Protein AF-A0AAE3DGL7-F1 (afdb_monomer)

Nearest PDB structures (foldseek):
  8ruy-assembly1_j  TM=4.836E-01  e=3.382E+00  Chlamydomonas reinhardtii
  6v05-assembly1_B  TM=3.449E-01  e=7.314E+00  Escherichia coli K-12

Sequence (88 aa):
MSYKPLENVTIVFSTANITVCADEWGDLYYTTEIPDEFVNQGEPYPRSKCKPIIDLPPEQFDHVLAIYKELPDDLLEHLIRGEEQEDA

Organism: NCBI:txid2885357

Secondary structure (DSSP, 8-state):
------SEEEEEEE-SS-EEEE-TT--EEEESSS-GGG--TT-EEEGGG-EEGGGS-HHHHHHHHHHHHHS-HHHHHHHHHT------

Foldseek 3Di:
DDPPPPQWFFFAADDQQWTWTAELVGFIWIARPDGRVRGDGLDTDG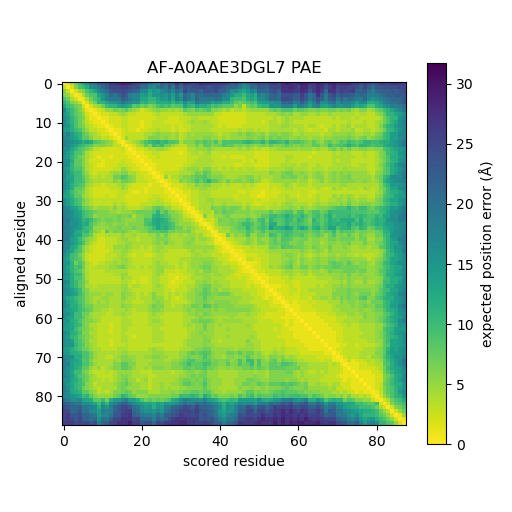CVRTHGLVPPDPVVSVVVVVVVVVDDVVSVCCSHVPDPPPDD

pLDDT: mean 79.69, std 14.09, range [38.38, 91.0]

Structure (mmCIF, N/CA/C/O backbone):
data_AF-A0AAE3DGL7-F1
#
_entry.id   AF-A0AAE3DGL7-F1
#
loop_
_atom_site.group_PDB
_atom_site.id
_atom_site.type_symbol
_atom_site.label_atom_id
_atom_site.label_alt_id
_atom_site.label_comp_id
_atom_site.label_asym_id
_atom_site.label_entity_id
_atom_site.label_seq_id
_atom_site.pdbx_PDB_ins_code
_atom_site.Cartn_x
_atom_site.Cartn_y
_atom_site.Cartn_z
_atom_site.occupancy
_atom_site.B_iso_or_equiv
_atom_site.auth_seq_id
_atom_site.auth_comp_id
_atom_site.auth_asym_id
_atom_site.auth_atom_id
_atom_site.pdbx_PDB_model_num
ATOM 1 N N . MET A 1 1 ? 0.371 -28.237 -1.529 1.00 38.38 1 MET A N 1
ATOM 2 C CA . MET A 1 1 ? 0.608 -26.962 -2.232 1.00 38.38 1 MET A CA 1
ATOM 3 C C . MET A 1 1 ? 1.367 -26.073 -1.266 1.00 38.38 1 MET A C 1
ATOM 5 O O . MET A 1 1 ? 0.771 -25.601 -0.308 1.00 38.38 1 MET A O 1
ATOM 9 N N . SER A 1 2 ? 2.690 -25.976 -1.413 1.00 40.88 2 SER A N 1
ATOM 10 C CA . SER A 1 2 ? 3.493 -25.071 -0.587 1.00 40.88 2 SER A CA 1
ATOM 11 C C . SER A 1 2 ? 3.267 -23.662 -1.111 1.00 40.88 2 SER A C 1
ATOM 13 O O . SER A 1 2 ? 3.843 -23.297 -2.131 1.00 40.88 2 SER A O 1
ATOM 15 N N . TYR A 1 3 ? 2.392 -22.905 -0.453 1.00 44.75 3 TY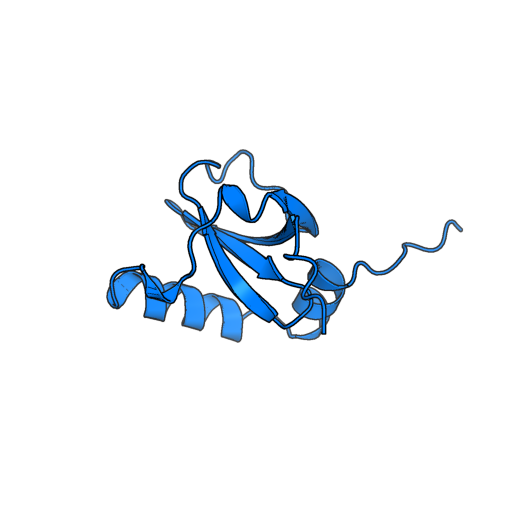R A N 1
ATOM 16 C CA . TYR A 1 3 ? 2.353 -21.457 -0.610 1.00 44.75 3 TYR A CA 1
ATOM 17 C C . TYR A 1 3 ? 3.720 -20.945 -0.163 1.00 44.75 3 TYR A C 1
ATOM 19 O O . TYR A 1 3 ? 4.004 -20.910 1.034 1.00 44.75 3 TYR A O 1
ATOM 27 N N . LYS A 1 4 ? 4.607 -20.627 -1.112 1.00 48.12 4 LYS A N 1
ATOM 28 C CA . LYS A 1 4 ? 5.709 -19.724 -0.793 1.00 48.12 4 LYS A CA 1
ATOM 29 C C . LYS A 1 4 ? 5.020 -18.421 -0.390 1.00 48.12 4 LYS A C 1
ATOM 31 O O . LYS A 1 4 ? 4.252 -17.908 -1.204 1.00 48.12 4 LYS A O 1
ATOM 36 N N . PRO A 1 5 ? 5.163 -17.951 0.858 1.00 51.75 5 PRO A N 1
ATOM 37 C CA . PRO A 1 5 ? 4.655 -16.634 1.189 1.00 51.75 5 PRO A CA 1
ATOM 38 C C . PRO A 1 5 ? 5.315 -15.674 0.206 1.00 51.75 5 PRO A C 1
ATOM 40 O O . PRO A 1 5 ? 6.523 -15.773 -0.005 1.00 51.75 5 PRO A O 1
ATOM 43 N N . LEU A 1 6 ? 4.534 -14.812 -0.438 1.00 62.44 6 LEU A N 1
ATOM 44 C CA . LEU A 1 6 ? 5.120 -13.719 -1.196 1.00 62.44 6 LEU A CA 1
ATOM 45 C C . LEU A 1 6 ? 6.000 -12.936 -0.242 1.00 62.44 6 LEU A C 1
ATOM 47 O O . LEU A 1 6 ? 5.510 -12.338 0.716 1.00 62.44 6 LEU A O 1
ATOM 51 N N . GLU A 1 7 ? 7.307 -13.046 -0.441 1.00 71.06 7 GLU A N 1
ATOM 52 C CA . GLU A 1 7 ? 8.276 -12.423 0.452 1.00 71.06 7 GLU A CA 1
ATOM 53 C C . GLU A 1 7 ? 8.219 -10.901 0.280 1.00 71.06 7 GLU A C 1
ATOM 55 O O . GLU A 1 7 ? 8.386 -10.165 1.255 1.00 71.06 7 GLU A O 1
ATOM 60 N N . ASN A 1 8 ? 7.843 -10.442 -0.919 1.00 82.69 8 ASN A N 1
ATOM 61 C CA . ASN A 1 8 ? 7.763 -9.038 -1.286 1.00 82.69 8 ASN A CA 1
ATOM 62 C C . ASN A 1 8 ? 6.413 -8.688 -1.927 1.00 82.69 8 ASN A C 1
ATOM 64 O O . ASN A 1 8 ? 5.761 -9.524 -2.549 1.00 82.69 8 ASN A O 1
ATOM 68 N N . VAL A 1 9 ? 6.020 -7.435 -1.749 1.00 88.19 9 VAL A N 1
ATOM 69 C CA . VAL A 1 9 ? 4.899 -6.753 -2.399 1.00 88.19 9 VAL A CA 1
ATOM 70 C C . VAL A 1 9 ? 5.458 -5.536 -3.121 1.00 88.19 9 VAL A C 1
ATOM 72 O O . VAL A 1 9 ? 6.399 -4.921 -2.632 1.00 88.19 9 VAL A O 1
ATOM 75 N N . THR A 1 10 ? 4.899 -5.161 -4.257 1.00 88.19 10 THR A N 1
ATOM 76 C CA . THR A 1 10 ? 5.356 -3.997 -5.010 1.00 88.19 10 THR A CA 1
ATOM 77 C C . THR A 1 10 ? 4.658 -2.743 -4.516 1.00 88.19 10 THR A C 1
ATOM 79 O O . THR A 1 10 ? 3.440 -2.711 -4.353 1.00 88.19 10 THR A O 1
ATOM 82 N N . ILE A 1 11 ? 5.425 -1.691 -4.257 1.00 88.94 11 ILE A N 1
ATOM 83 C CA . ILE A 1 11 ? 4.881 -0.382 -3.906 1.00 88.94 11 ILE A CA 1
ATOM 84 C C . ILE A 1 11 ? 4.142 0.190 -5.119 1.00 88.94 11 ILE A C 1
ATOM 86 O O . ILE A 1 11 ? 4.730 0.350 -6.186 1.00 88.94 11 ILE A O 1
ATOM 90 N N . VAL A 1 12 ? 2.863 0.528 -4.949 1.00 88.19 12 VAL A N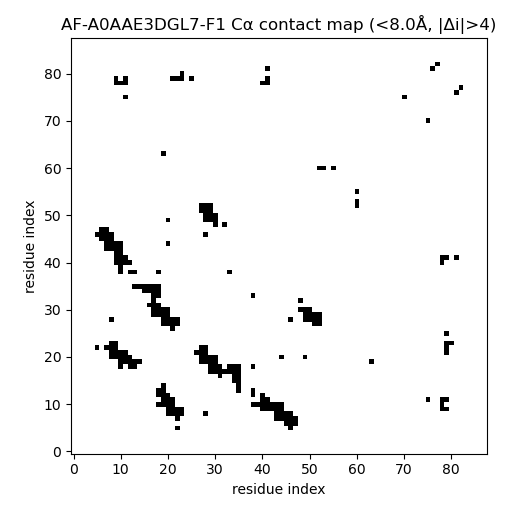 1
ATOM 91 C CA . VAL A 1 12 ? 2.034 1.064 -6.039 1.00 88.19 12 VAL A CA 1
ATOM 92 C C . VAL A 1 12 ? 1.891 2.570 -5.910 1.00 88.19 12 VAL A C 1
ATOM 94 O O . VAL A 1 12 ? 2.191 3.314 -6.837 1.00 88.19 12 VAL A O 1
ATOM 97 N N . PHE A 1 13 ? 1.440 3.030 -4.747 1.00 88.38 13 PHE A N 1
ATOM 98 C CA . PHE A 1 13 ? 1.259 4.446 -4.466 1.00 88.38 13 PHE A CA 1
ATOM 99 C C . PHE A 1 13 ? 1.348 4.698 -2.970 1.00 88.38 13 PHE A C 1
ATOM 101 O O . PHE A 1 13 ? 1.155 3.801 -2.152 1.00 88.38 13 PHE A O 1
ATOM 108 N N . SER A 1 14 ? 1.598 5.941 -2.599 1.00 86.75 14 SER A N 1
ATOM 109 C CA . SER A 1 14 ? 1.504 6.400 -1.225 1.00 86.75 14 SER A CA 1
ATOM 110 C C . SER A 1 14 ? 0.471 7.497 -1.097 1.00 86.75 14 SER A C 1
ATOM 112 O O . SER A 1 14 ? 0.091 8.179 -2.045 1.00 86.75 14 SER A O 1
ATOM 114 N N . THR A 1 15 ? -0.029 7.612 0.116 1.00 82.62 15 THR A N 1
ATOM 115 C CA . THR A 1 15 ? -0.869 8.706 0.570 1.00 82.62 15 THR A CA 1
ATOM 116 C C . THR A 1 15 ? -0.144 9.379 1.730 1.00 82.62 15 THR A C 1
ATOM 118 O O . THR A 1 15 ? 0.817 8.828 2.268 1.00 82.62 15 THR A O 1
ATOM 121 N N . ALA A 1 16 ? -0.637 10.534 2.178 1.00 74.44 16 ALA A N 1
ATOM 122 C CA . ALA A 1 16 ? 0.012 11.372 3.191 1.00 74.44 16 ALA A CA 1
ATOM 123 C C . ALA A 1 16 ? 0.507 10.637 4.460 1.00 74.44 16 ALA A C 1
ATOM 125 O O . ALA A 1 16 ? 1.434 11.110 5.114 1.00 74.44 16 ALA A O 1
ATOM 126 N N . ASN A 1 17 ? -0.093 9.493 4.819 1.00 81.31 17 ASN A N 1
ATOM 127 C CA . ASN A 1 17 ? 0.242 8.752 6.037 1.00 81.31 17 ASN A CA 1
ATOM 128 C C . ASN A 1 17 ? 0.464 7.244 5.843 1.00 81.31 17 ASN A C 1
ATOM 130 O O . ASN A 1 17 ? 0.929 6.591 6.778 1.00 81.31 17 ASN A O 1
ATOM 134 N N . ILE A 1 18 ? 0.103 6.677 4.689 1.00 87.31 18 ILE A N 1
ATOM 135 C CA . ILE A 1 18 ? 0.250 5.243 4.415 1.00 87.31 18 ILE A CA 1
ATOM 136 C C . ILE A 1 18 ? 0.776 5.024 3.005 1.00 87.31 18 ILE A C 1
ATOM 138 O O . ILE A 1 18 ? 0.318 5.650 2.054 1.00 87.31 18 ILE A O 1
ATOM 142 N N . THR A 1 19 ? 1.694 4.081 2.879 1.00 89.94 19 THR A N 1
ATOM 143 C CA . THR A 1 19 ? 2.150 3.540 1.604 1.00 89.94 19 THR A CA 1
ATOM 144 C C . THR A 1 19 ? 1.341 2.296 1.287 1.00 89.94 19 THR A C 1
ATOM 146 O O . THR A 1 19 ? 1.190 1.438 2.155 1.00 89.94 19 THR A O 1
ATOM 149 N N . VAL A 1 20 ? 0.817 2.203 0.070 1.00 90.00 20 VAL A N 1
ATOM 150 C CA . VAL A 1 20 ? 0.025 1.081 -0.428 1.00 90.00 20 VAL A CA 1
ATOM 151 C C . VAL A 1 20 ? 0.873 0.255 -1.387 1.00 90.00 20 VAL A C 1
ATOM 153 O O . VAL A 1 20 ? 1.470 0.762 -2.339 1.00 90.00 20 VAL A O 1
ATOM 156 N N . CYS A 1 21 ? 0.900 -1.044 -1.131 1.00 90.12 21 CYS A N 1
ATOM 157 C CA . CYS A 1 21 ? 1.611 -2.026 -1.925 1.00 90.12 21 CYS A CA 1
ATOM 158 C C . CYS A 1 21 ? 0.618 -3.053 -2.469 1.00 90.12 21 CYS A C 1
ATOM 160 O O . CYS A 1 21 ? -0.349 -3.392 -1.791 1.00 90.12 21 CYS A O 1
ATOM 162 N N . ALA A 1 22 ? 0.881 -3.586 -3.652 1.00 89.12 22 ALA A N 1
ATOM 163 C CA . ALA A 1 22 ? 0.140 -4.689 -4.237 1.00 89.12 22 ALA A CA 1
ATOM 164 C C . ALA A 1 22 ? 1.064 -5.884 -4.433 1.00 89.12 22 ALA A C 1
ATOM 166 O O . ALA A 1 22 ? 2.264 -5.730 -4.642 1.00 89.12 22 ALA A O 1
ATOM 167 N N . ASP A 1 23 ? 0.520 -7.084 -4.341 1.00 86.62 23 ASP A N 1
ATOM 168 C CA . ASP A 1 23 ? 1.262 -8.297 -4.656 1.00 86.62 23 ASP A CA 1
ATOM 169 C C . ASP A 1 23 ? 1.015 -8.761 -6.106 1.00 86.62 23 ASP A C 1
ATOM 171 O O . ASP A 1 23 ? 0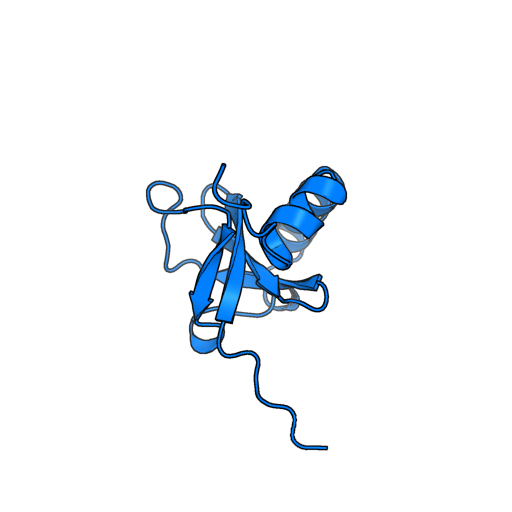.200 -8.172 -6.813 1.00 86.62 23 ASP A O 1
ATOM 175 N N . GLU A 1 24 ? 1.699 -9.821 -6.553 1.00 81.44 24 GLU A N 1
ATOM 176 C CA . GLU A 1 24 ? 1.562 -10.372 -7.915 1.00 81.44 24 GLU A CA 1
ATOM 177 C C . GLU A 1 24 ? 0.141 -10.855 -8.266 1.00 81.44 24 GLU A C 1
ATOM 179 O O . GLU A 1 24 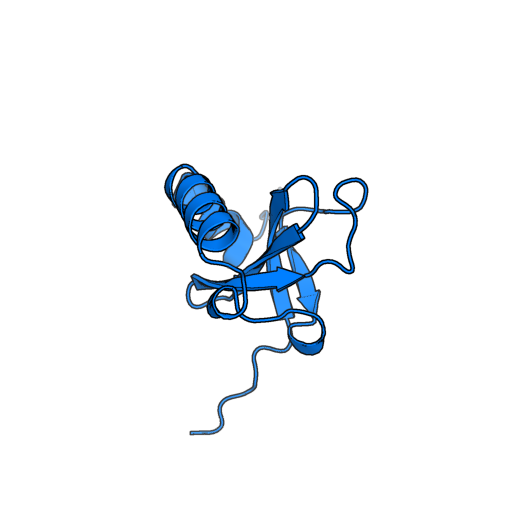? -0.213 -10.943 -9.442 1.00 81.44 24 GLU A O 1
ATOM 184 N N . TRP A 1 25 ? -0.684 -11.152 -7.261 1.00 81.00 25 TRP A N 1
ATOM 185 C CA . TRP A 1 25 ? -2.095 -11.510 -7.400 1.00 81.00 25 TRP A CA 1
ATOM 186 C C . TRP A 1 25 ? -3.038 -10.303 -7.334 1.00 81.00 25 TRP A C 1
ATOM 188 O O . TRP A 1 25 ? -4.227 -10.455 -7.615 1.00 81.00 25 TRP A O 1
ATOM 198 N N . GLY A 1 26 ? -2.524 -9.114 -7.007 1.00 78.25 26 GLY A N 1
ATOM 199 C CA . GLY A 1 26 ? -3.299 -7.883 -6.881 1.00 78.25 26 GLY A CA 1
ATOM 200 C C . GLY A 1 26 ? -3.983 -7.687 -5.523 1.00 78.25 26 GLY A C 1
ATOM 201 O O . GLY A 1 26 ? -4.823 -6.795 -5.404 1.00 78.25 26 GLY A O 1
ATOM 202 N N . ASP A 1 27 ? -3.651 -8.465 -4.485 1.00 87.31 27 ASP A N 1
ATOM 203 C CA . ASP A 1 27 ? -4.055 -8.120 -3.121 1.00 87.31 27 ASP A CA 1
ATOM 204 C C . ASP A 1 27 ? -3.287 -6.888 -2.641 1.00 87.31 27 ASP A C 1
ATOM 206 O O . ASP A 1 27 ? -2.088 -6.705 -2.868 1.00 87.31 27 ASP A O 1
ATOM 210 N N . LEU A 1 28 ? -4.006 -6.047 -1.907 1.00 88.69 28 LEU A N 1
ATOM 211 C CA . LEU A 1 28 ? -3.507 -4.776 -1.418 1.00 88.69 28 LEU A CA 1
ATOM 212 C C . LEU A 1 28 ? -3.062 -4.864 0.041 1.00 88.69 28 LEU A C 1
ATOM 214 O O . LEU A 1 28 ? -3.735 -5.407 0.926 1.00 88.69 28 LEU A O 1
ATOM 218 N N . TYR A 1 29 ? -1.934 -4.225 0.303 1.00 91.00 29 TYR A N 1
ATOM 219 C CA . TYR A 1 29 ? -1.304 -4.100 1.602 1.00 91.00 29 TYR A CA 1
ATOM 220 C C . TYR A 1 29 ? -0.958 -2.639 1.855 1.00 91.00 29 TYR A C 1
ATOM 222 O O . TYR A 1 29 ? -0.819 -1.850 0.928 1.00 91.00 29 TYR A O 1
ATOM 230 N N . TYR A 1 30 ? -0.810 -2.269 3.118 1.00 90.44 30 TYR A N 1
ATOM 231 C CA . TYR A 1 30 ? -0.375 -0.943 3.512 1.00 90.44 30 TYR A CA 1
ATOM 232 C C . TYR A 1 30 ? 0.742 -1.010 4.545 1.00 90.44 30 TYR A C 1
ATOM 234 O O . TYR A 1 30 ? 0.836 -1.949 5.340 1.00 90.44 30 TYR A O 1
ATOM 242 N N . THR A 1 31 ? 1.574 0.020 4.564 1.00 88.69 31 THR A N 1
ATOM 243 C CA . THR A 1 31 ? 2.563 0.250 5.609 1.00 88.69 31 THR A CA 1
ATOM 244 C C . THR A 1 31 ? 2.619 1.728 5.969 1.00 88.69 31 THR A C 1
ATOM 246 O O . THR A 1 31 ? 2.479 2.603 5.121 1.00 88.69 31 THR A O 1
ATOM 249 N N . THR A 1 32 ? 2.810 2.014 7.253 1.00 88.12 32 THR A N 1
ATOM 250 C CA . THR A 1 32 ? 3.082 3.362 7.777 1.00 88.12 32 THR A CA 1
ATOM 251 C C . THR A 1 32 ? 4.573 3.565 8.050 1.00 88.12 32 THR A C 1
ATOM 253 O O . THR A 1 32 ? 4.957 4.600 8.583 1.00 88.12 32 THR A O 1
ATOM 256 N N . GLU A 1 33 ? 5.413 2.554 7.792 1.00 85.19 33 GLU A N 1
ATOM 257 C CA . GLU A 1 33 ? 6.850 2.616 8.091 1.00 85.19 33 GLU A CA 1
ATOM 258 C C . GLU A 1 33 ? 7.626 3.439 7.059 1.00 85.19 33 GLU A C 1
ATOM 260 O O . GLU A 1 33 ? 8.673 3.993 7.389 1.00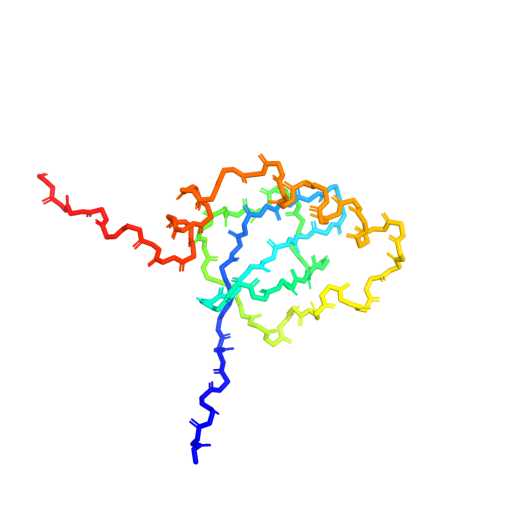 85.19 33 GLU A O 1
ATOM 265 N N . ILE A 1 34 ? 7.119 3.523 5.826 1.00 79.12 34 ILE A N 1
ATOM 266 C CA . ILE A 1 34 ? 7.720 4.324 4.760 1.00 79.12 34 ILE A CA 1
ATOM 267 C C . ILE A 1 34 ? 6.974 5.661 4.680 1.00 79.12 34 ILE A C 1
ATOM 269 O O . ILE A 1 34 ? 5.772 5.661 4.391 1.00 79.12 34 ILE A O 1
ATOM 273 N N . PRO A 1 35 ? 7.645 6.791 4.949 1.00 73.88 35 PRO A N 1
ATOM 274 C CA . PRO A 1 35 ? 7.091 8.109 4.669 1.00 73.88 35 PRO A CA 1
ATOM 275 C C . PRO A 1 35 ? 7.021 8.350 3.158 1.00 73.88 35 PRO A C 1
ATOM 277 O O . PRO A 1 35 ? 7.903 7.908 2.429 1.00 73.88 35 PRO A O 1
ATOM 280 N N . ASP A 1 36 ? 6.018 9.110 2.717 1.00 72.31 36 ASP A N 1
ATOM 281 C CA . ASP A 1 36 ? 5.751 9.448 1.307 1.00 72.31 36 ASP A CA 1
ATOM 282 C C . ASP A 1 36 ? 6.998 9.926 0.532 1.00 72.31 36 ASP A C 1
ATOM 284 O O . ASP A 1 36 ? 7.223 9.522 -0.602 1.00 72.31 36 ASP A O 1
ATOM 288 N N . GLU A 1 37 ? 7.885 10.684 1.186 1.00 73.88 37 GLU A N 1
ATOM 289 C CA . GLU A 1 37 ? 9.136 11.198 0.602 1.00 73.88 37 GLU A CA 1
ATOM 290 C C . GLU A 1 37 ? 10.134 10.098 0.173 1.00 73.88 37 GLU A C 1
ATOM 292 O O . GLU A 1 37 ? 11.003 10.337 -0.662 1.00 73.88 37 GLU A O 1
ATOM 297 N N . PHE A 1 38 ? 10.015 8.889 0.728 1.00 72.44 38 PHE A N 1
ATOM 298 C CA . PHE A 1 38 ? 10.903 7.750 0.464 1.00 72.44 38 PHE A CA 1
ATOM 299 C C . PHE A 1 38 ? 10.212 6.625 -0.320 1.00 72.44 38 PHE A C 1
ATOM 301 O O . PHE A 1 38 ? 10.762 5.529 -0.451 1.00 72.44 38 PHE A O 1
ATOM 308 N N . VAL A 1 39 ? 9.002 6.871 -0.822 1.00 78.75 39 VAL A N 1
ATOM 309 C CA . VAL A 1 39 ? 8.224 5.884 -1.570 1.00 78.75 39 VAL A CA 1
ATOM 310 C C . V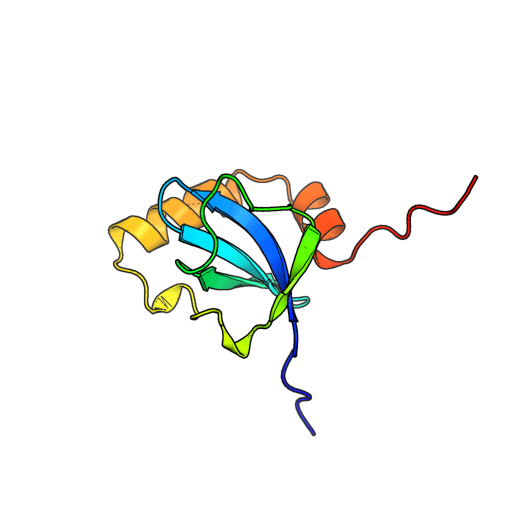AL A 1 39 ? 8.703 5.859 -3.014 1.00 78.75 39 VAL A C 1
ATOM 312 O O . VAL A 1 39 ? 8.522 6.815 -3.763 1.00 78.75 39 VAL A O 1
ATOM 315 N N . ASN A 1 40 ? 9.284 4.731 -3.418 1.00 80.56 40 ASN A N 1
ATOM 316 C CA . ASN A 1 40 ? 9.602 4.459 -4.814 1.00 80.56 40 ASN A CA 1
ATOM 317 C C . ASN A 1 40 ? 8.567 3.482 -5.376 1.00 80.56 40 ASN A C 1
ATOM 319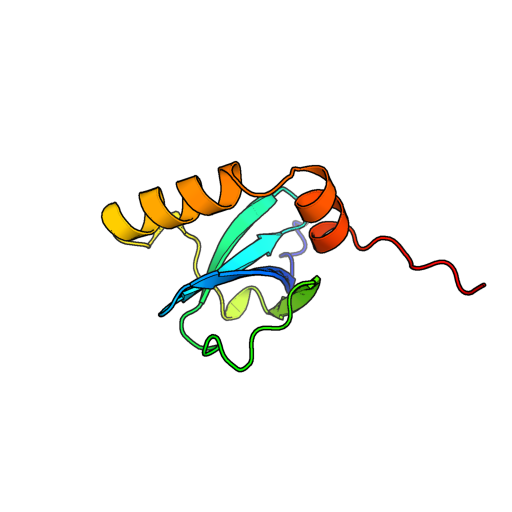 O O . ASN A 1 40 ? 8.488 2.332 -4.947 1.00 80.56 40 ASN A O 1
ATOM 323 N N . GLN A 1 41 ? 7.750 3.958 -6.314 1.00 82.69 41 GLN A N 1
ATOM 324 C CA . GLN A 1 41 ? 6.770 3.125 -7.012 1.00 82.69 41 GLN A CA 1
ATOM 325 C C . GLN A 1 41 ? 7.492 2.065 -7.851 1.00 82.69 41 GLN A C 1
ATOM 327 O O . GLN A 1 41 ? 8.504 2.358 -8.483 1.00 82.69 41 GLN A O 1
ATOM 332 N N . GLY A 1 42 ? 6.981 0.835 -7.844 1.00 82.31 42 GLY A N 1
ATOM 333 C CA . GLY A 1 42 ? 7.576 -0.295 -8.559 1.00 82.31 42 GLY A CA 1
ATOM 334 C C . GLY A 1 42 ? 8.671 -1.020 -7.774 1.00 82.31 42 GLY A C 1
ATOM 335 O O . GLY A 1 42 ? 9.084 -2.105 -8.173 1.00 82.31 42 GLY A O 1
ATOM 336 N N . GLU A 1 43 ? 9.121 -0.482 -6.635 1.00 83.81 43 GLU A N 1
ATOM 337 C CA . GLU A 1 43 ? 10.102 -1.186 -5.813 1.00 83.81 43 GLU A CA 1
ATOM 338 C C . GLU A 1 43 ? 9.464 -2.315 -4.989 1.00 83.81 43 GLU A C 1
ATOM 340 O O . GLU A 1 43 ? 8.377 -2.150 -4.413 1.00 83.81 43 GLU A O 1
ATOM 345 N N . PRO A 1 44 ? 10.153 -3.466 -4.881 1.00 84.62 44 PRO A N 1
ATOM 346 C CA . PRO A 1 44 ? 9.731 -4.550 -4.016 1.00 84.62 44 PRO A CA 1
ATOM 347 C C . PRO A 1 44 ? 9.956 -4.175 -2.547 1.00 84.62 44 PRO A C 1
ATOM 349 O O . PRO A 1 44 ? 11.056 -3.826 -2.121 1.00 84.62 44 PRO A O 1
ATOM 352 N N . TYR A 1 45 ? 8.914 -4.325 -1.739 1.00 85.38 45 TYR A N 1
ATOM 353 C CA . TYR A 1 45 ? 8.928 -4.078 -0.307 1.00 85.38 45 TYR A CA 1
ATOM 354 C C . TYR A 1 45 ? 8.551 -5.341 0.475 1.00 85.38 45 TYR A C 1
ATOM 356 O O . TYR A 1 45 ? 7.641 -6.067 0.074 1.00 85.38 45 TYR A O 1
ATOM 364 N N . PRO A 1 46 ? 9.210 -5.639 1.608 1.00 86.56 46 PRO A N 1
ATOM 365 C CA . PRO A 1 46 ? 8.955 -6.862 2.360 1.00 86.56 46 PRO A CA 1
ATOM 366 C C . PRO A 1 46 ? 7.512 -6.936 2.869 1.00 86.56 46 PRO A C 1
ATOM 368 O O . PRO A 1 46 ? 7.087 -6.128 3.698 1.00 86.56 46 PRO A O 1
ATOM 371 N N . ARG A 1 47 ? 6.787 -7.988 2.467 1.00 84.88 47 ARG A N 1
ATOM 372 C CA . ARG A 1 47 ? 5.397 -8.236 2.889 1.00 84.88 47 ARG A CA 1
ATOM 373 C C . ARG A 1 47 ? 5.263 -8.312 4.408 1.00 84.88 47 ARG A C 1
ATOM 375 O O . ARG A 1 47 ? 4.269 -7.859 4.959 1.00 84.88 47 ARG A O 1
ATOM 382 N N . SER A 1 48 ? 6.273 -8.848 5.094 1.00 86.19 48 SER A N 1
ATOM 383 C CA . SER A 1 48 ? 6.312 -8.967 6.560 1.00 86.19 48 SER A CA 1
ATOM 384 C C . SER A 1 48 ? 6.202 -7.626 7.299 1.00 86.19 48 SER A C 1
ATOM 386 O O . SER A 1 48 ? 5.858 -7.617 8.478 1.00 86.19 48 SER A O 1
ATOM 388 N N . LYS A 1 49 ? 6.514 -6.511 6.625 1.00 85.94 49 LYS A N 1
ATOM 389 C CA . LYS A 1 49 ? 6.394 -5.141 7.148 1.00 85.94 49 LYS A CA 1
ATOM 390 C C . LYS A 1 49 ? 5.105 -4.436 6.724 1.00 85.94 49 LYS A C 1
ATOM 392 O O . LYS A 1 49 ? 4.817 -3.330 7.179 1.00 85.94 49 LYS A O 1
ATOM 397 N N . CYS A 1 50 ? 4.324 -5.066 5.856 1.00 87.75 50 CYS A N 1
ATOM 398 C CA . CYS A 1 50 ? 3.031 -4.560 5.443 1.00 87.75 50 CYS A CA 1
ATOM 399 C C . CYS A 1 50 ? 1.908 -5.289 6.174 1.00 87.75 50 CYS A C 1
ATOM 401 O O . CYS A 1 50 ? 2.013 -6.452 6.566 1.00 87.75 50 CYS A O 1
ATOM 403 N N . LYS A 1 51 ? 0.791 -4.590 6.328 1.00 90.31 51 LYS A N 1
ATOM 404 C CA . LYS A 1 51 ? -0.464 -5.130 6.837 1.00 90.31 51 LYS A CA 1
ATOM 405 C C . LYS A 1 51 ? -1.490 -5.180 5.708 1.00 90.31 51 LYS A C 1
ATOM 407 O O . LYS A 1 51 ? -1.416 -4.366 4.796 1.00 90.31 51 LYS A O 1
ATOM 412 N N . PRO A 1 52 ? -2.437 -6.124 5.718 1.00 90.06 52 PRO A N 1
ATOM 413 C CA . PRO A 1 52 ? -3.483 -6.163 4.699 1.00 90.06 52 PRO A CA 1
ATOM 414 C C . PRO A 1 52 ? -4.393 -4.938 4.835 1.00 90.06 52 PRO A C 1
ATOM 416 O O . PRO A 1 52 ? -4.759 -4.582 5.953 1.00 90.06 52 PRO A O 1
ATOM 419 N N . ILE A 1 53 ? -4.805 -4.315 3.724 1.00 88.94 53 ILE A N 1
ATOM 420 C CA . ILE A 1 53 ? -5.628 -3.086 3.774 1.00 88.94 53 ILE A CA 1
ATOM 421 C C . ILE A 1 53 ? -6.954 -3.259 4.521 1.00 88.94 53 ILE A C 1
ATOM 423 O O . ILE A 1 53 ? -7.509 -2.280 4.996 1.00 88.94 53 ILE A O 1
ATOM 427 N N . ILE A 1 54 ? -7.442 -4.490 4.687 1.00 86.81 54 ILE A N 1
ATOM 428 C CA . ILE A 1 54 ? -8.637 -4.802 5.483 1.00 86.81 54 ILE A CA 1
ATOM 429 C C . ILE A 1 54 ? -8.506 -4.417 6.969 1.00 86.81 54 ILE A C 1
ATOM 431 O O . ILE A 1 54 ? -9.518 -4.275 7.648 1.00 86.81 54 ILE A O 1
ATOM 435 N N . ASP A 1 55 ? -7.280 -4.256 7.479 1.00 89.50 55 ASP A N 1
ATOM 436 C CA . ASP A 1 55 ? -7.011 -3.801 8.852 1.00 89.50 55 ASP A CA 1
ATOM 437 C C . ASP A 1 55 ? -7.150 -2.269 8.988 1.00 89.50 55 ASP A C 1
ATOM 439 O O . ASP A 1 55 ? -7.204 -1.742 10.101 1.00 89.50 55 ASP A O 1
ATOM 443 N N . LEU A 1 56 ? -7.217 -1.532 7.868 1.00 86.88 56 LEU A N 1
ATOM 444 C CA . LEU A 1 56 ? -7.423 -0.086 7.880 1.00 86.88 56 LEU A CA 1
ATOM 445 C C . LEU A 1 56 ? -8.850 0.276 8.312 1.00 86.88 56 LEU A C 1
ATOM 447 O O . LEU A 1 56 ? -9.807 -0.442 8.014 1.00 86.88 56 LEU A O 1
ATOM 451 N N . PRO A 1 57 ? -9.027 1.443 8.958 1.00 90.00 57 PRO A N 1
ATOM 452 C CA . PRO A 1 57 ? -10.355 1.984 9.195 1.00 90.00 57 PRO A CA 1
ATOM 453 C C . PRO A 1 57 ? -11.090 2.209 7.862 1.00 90.00 57 PRO A C 1
ATOM 455 O O . PRO A 1 57 ? -10.454 2.554 6.862 1.00 90.00 57 PRO A O 1
ATOM 458 N N . PRO A 1 58 ? -12.428 2.076 7.844 1.00 88.19 58 PRO A N 1
ATOM 459 C CA . PRO A 1 58 ? -13.224 2.105 6.617 1.00 88.19 58 PRO A CA 1
ATOM 460 C C . PRO A 1 58 ? -13.033 3.391 5.804 1.00 88.19 58 PRO A C 1
ATOM 462 O O . PRO A 1 58 ? -13.012 3.330 4.584 1.00 88.19 58 PRO A O 1
ATOM 465 N N . GLU A 1 59 ? -12.820 4.533 6.463 1.00 87.81 59 GLU A N 1
ATOM 466 C CA . GLU A 1 59 ? -12.542 5.813 5.795 1.00 87.81 59 GLU A CA 1
ATOM 467 C C . GLU A 1 59 ? -11.249 5.773 4.964 1.00 87.81 59 GLU A C 1
ATOM 469 O O . GLU A 1 59 ? -11.212 6.277 3.846 1.00 87.81 59 GLU A O 1
ATOM 474 N N . GLN A 1 60 ? -10.194 5.143 5.490 1.00 87.69 60 GLN A N 1
ATOM 475 C CA . GLN A 1 60 ? -8.920 5.001 4.779 1.00 87.69 60 GLN A CA 1
ATOM 476 C C . GLN A 1 60 ? -8.994 3.895 3.731 1.00 87.69 60 GLN A C 1
ATOM 478 O O . GLN A 1 60 ? -8.462 4.047 2.639 1.00 87.69 60 GLN A O 1
ATOM 483 N N . PHE A 1 61 ? -9.669 2.792 4.051 1.00 89.62 61 PHE A N 1
ATOM 484 C CA . PHE A 1 61 ? -9.872 1.687 3.124 1.00 89.62 61 PHE A CA 1
ATOM 485 C C . PHE A 1 61 ? -10.607 2.137 1.856 1.00 89.62 61 PHE A C 1
ATOM 487 O O . PHE A 1 61 ? -10.160 1.835 0.752 1.00 89.62 61 PHE A O 1
ATOM 494 N N . ASP A 1 62 ? -11.695 2.897 2.006 1.00 90.25 62 ASP A N 1
ATOM 495 C CA . ASP A 1 62 ? -12.468 3.412 0.874 1.00 90.25 62 ASP A CA 1
ATOM 496 C C . ASP A 1 62 ? -11.639 4.396 0.035 1.00 90.25 62 ASP A C 1
ATOM 498 O O . ASP A 1 62 ? -11.617 4.302 -1.189 1.00 90.25 62 ASP A O 1
ATOM 502 N N . HIS A 1 63 ? -10.856 5.261 0.689 1.00 89.06 63 HIS A N 1
ATOM 503 C CA . HIS A 1 63 ? -9.957 6.195 0.012 1.00 89.06 63 HIS A CA 1
ATOM 504 C C . HIS A 1 63 ? -8.844 5.482 -0.775 1.00 89.06 63 HIS A C 1
ATOM 506 O O . HIS A 1 63 ? -8.608 5.803 -1.938 1.00 89.06 63 HIS A O 1
ATOM 512 N N . VAL A 1 64 ? -8.197 4.476 -0.178 1.00 88.81 64 VAL A N 1
ATOM 513 C CA . VAL A 1 64 ? -7.188 3.636 -0.845 1.00 88.81 64 VAL A CA 1
ATOM 514 C C . VAL A 1 64 ? -7.796 2.915 -2.042 1.00 88.81 64 VAL A C 1
ATOM 516 O O . VAL A 1 64 ? -7.200 2.902 -3.115 1.00 88.81 64 VAL A O 1
ATOM 519 N N . LEU A 1 65 ? -8.993 2.346 -1.887 1.00 88.75 65 LEU A N 1
ATOM 520 C CA . LEU A 1 65 ? -9.693 1.681 -2.982 1.00 88.75 65 LEU A CA 1
ATOM 521 C C . LEU A 1 65 ? -10.093 2.641 -4.098 1.00 88.75 65 LEU A C 1
ATOM 523 O O . LEU A 1 65 ? -10.044 2.250 -5.262 1.00 88.75 65 LEU A O 1
ATOM 527 N N . ALA A 1 66 ? -10.514 3.860 -3.764 1.00 90.56 66 ALA A N 1
ATOM 528 C CA . ALA A 1 66 ? -10.843 4.880 -4.749 1.00 90.56 66 ALA A CA 1
ATOM 529 C C . ALA A 1 66 ? -9.610 5.215 -5.595 1.00 90.56 66 ALA A C 1
ATOM 531 O O . ALA A 1 66 ? -9.671 5.072 -6.812 1.00 90.56 66 ALA A O 1
ATOM 532 N N . ILE A 1 67 ? -8.473 5.517 -4.956 1.00 89.19 67 ILE A N 1
ATOM 533 C CA . ILE A 1 67 ? -7.209 5.800 -5.655 1.00 89.19 67 ILE A CA 1
ATOM 534 C C . ILE A 1 67 ? -6.778 4.598 -6.497 1.00 89.19 67 ILE A C 1
ATOM 536 O O . ILE A 1 67 ? -6.463 4.752 -7.671 1.00 89.19 67 ILE A O 1
ATOM 540 N N . TYR A 1 68 ? -6.808 3.389 -5.928 1.00 86.12 68 TYR A N 1
ATOM 541 C CA . TYR A 1 68 ? -6.424 2.175 -6.645 1.00 86.12 68 TYR A CA 1
ATOM 542 C C . TYR A 1 68 ? -7.276 1.937 -7.899 1.00 86.12 68 TYR A C 1
ATOM 544 O O . TYR A 1 68 ? -6.746 1.521 -8.920 1.00 86.12 68 TYR A O 1
ATOM 552 N N . LYS A 1 69 ? -8.579 2.238 -7.850 1.00 87.44 69 LYS A N 1
ATOM 553 C CA . LYS A 1 69 ? -9.483 2.140 -9.010 1.00 87.44 69 LYS A CA 1
ATOM 554 C C . LYS A 1 69 ? -9.319 3.272 -10.020 1.00 87.44 69 LYS A C 1
ATOM 556 O O . LYS A 1 69 ? -9.749 3.122 -11.159 1.00 87.44 69 LYS A O 1
ATOM 561 N N . GLU A 1 70 ? -8.791 4.415 -9.597 1.00 89.88 70 GLU A N 1
ATOM 562 C CA . GLU A 1 70 ? -8.459 5.523 -10.494 1.00 89.88 70 GLU A CA 1
ATOM 563 C C . GLU A 1 70 ? -7.120 5.305 -11.207 1.00 89.88 70 GLU A C 1
ATOM 565 O O . GLU A 1 70 ? -6.897 5.884 -12.273 1.00 89.88 70 GLU A O 1
ATOM 570 N N . LEU A 1 71 ? -6.239 4.465 -10.654 1.00 85.19 71 LEU A N 1
ATOM 571 C CA . LEU A 1 71 ? -5.003 4.081 -11.322 1.00 85.19 71 LEU A CA 1
ATOM 572 C C . LEU A 1 71 ? -5.311 3.213 -12.553 1.00 85.19 71 LEU A C 1
ATOM 574 O O . LEU A 1 71 ? -6.105 2.277 -12.464 1.00 85.19 71 LEU A O 1
ATOM 578 N N . PRO A 1 72 ? -4.681 3.498 -13.706 1.00 87.25 72 PRO A N 1
ATOM 579 C CA . PRO A 1 72 ? -4.876 2.690 -14.898 1.00 87.25 72 PRO A CA 1
ATOM 580 C C . PRO A 1 72 ? -4.324 1.278 -14.679 1.00 87.25 72 PRO A C 1
ATOM 582 O O . PRO A 1 72 ? -3.188 1.121 -14.229 1.00 87.25 72 PRO A O 1
ATOM 585 N N . ASP A 1 73 ? -5.104 0.260 -15.051 1.00 83.62 73 ASP A N 1
ATOM 586 C CA . ASP A 1 73 ? -4.718 -1.152 -14.914 1.00 83.62 73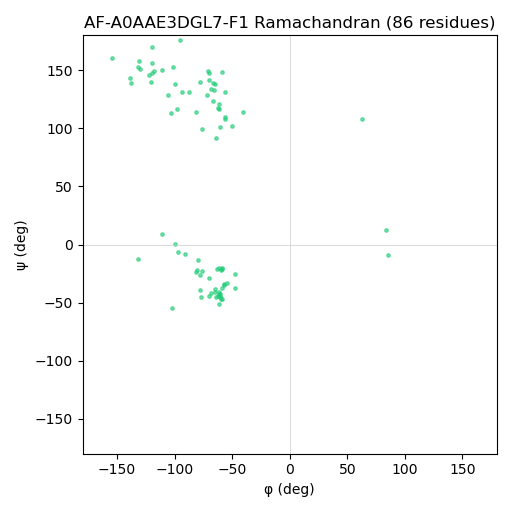 ASP A CA 1
ATOM 587 C C . ASP A 1 73 ? -3.376 -1.468 -15.591 1.00 83.62 73 ASP A C 1
ATOM 589 O O . ASP A 1 73 ? -2.607 -2.270 -15.080 1.00 83.62 73 ASP A O 1
ATOM 593 N N . ASP A 1 74 ? -3.066 -0.793 -16.700 1.00 85.06 74 ASP A N 1
ATOM 594 C CA . ASP A 1 74 ? -1.799 -0.918 -17.432 1.00 85.06 74 ASP A CA 1
ATOM 595 C C . ASP A 1 74 ? -0.592 -0.514 -16.566 1.00 85.06 74 ASP A C 1
ATOM 597 O O . ASP A 1 74 ? 0.402 -1.231 -16.492 1.00 85.06 74 ASP A O 1
ATOM 601 N N . LEU A 1 75 ? -0.719 0.580 -15.804 1.00 84.44 75 LEU A N 1
ATOM 602 C CA . LEU A 1 75 ? 0.305 1.014 -14.853 1.00 84.44 75 LEU A CA 1
ATOM 603 C C . LEU A 1 75 ? 0.411 0.041 -13.680 1.00 84.44 75 LEU A C 1
ATOM 605 O O . LEU A 1 75 ? 1.514 -0.265 -13.242 1.00 84.44 75 LEU A O 1
ATOM 609 N N . LEU A 1 76 ? -0.718 -0.446 -13.159 1.00 83.00 76 LEU A N 1
ATOM 610 C CA . LEU A 1 76 ? -0.717 -1.443 -12.088 1.00 83.00 76 LEU A CA 1
ATOM 611 C C . LEU A 1 76 ? -0.024 -2.726 -12.538 1.00 83.00 76 LEU A C 1
ATOM 613 O O . LEU A 1 76 ? 0.814 -3.252 -11.811 1.00 83.00 76 LEU A O 1
ATOM 617 N N . GLU A 1 77 ? -0.337 -3.204 -13.738 1.00 82.94 77 GLU A N 1
ATOM 618 C CA . GLU A 1 77 ? 0.301 -4.375 -14.318 1.00 82.94 77 GLU A CA 1
ATOM 619 C C . GLU A 1 77 ? 1.799 -4.128 -14.517 1.00 82.94 77 GLU A C 1
ATOM 621 O O . GLU A 1 77 ? 2.601 -4.957 -14.098 1.00 82.94 77 GLU A O 1
ATOM 626 N N . HIS A 1 78 ? 2.188 -2.964 -15.038 1.00 84.31 78 HIS A N 1
ATOM 627 C CA . HIS A 1 78 ? 3.589 -2.582 -15.206 1.00 84.31 78 HIS A CA 1
ATOM 628 C C . HIS A 1 78 ? 4.352 -2.531 -13.877 1.00 84.31 78 HIS A C 1
ATOM 630 O O . HIS A 1 78 ? 5.474 -3.019 -13.786 1.00 84.31 78 HIS A O 1
ATOM 636 N N . LEU A 1 79 ? 3.748 -1.970 -12.827 1.00 82.62 79 LEU A N 1
ATOM 637 C CA . LEU A 1 79 ? 4.356 -1.881 -11.499 1.00 82.62 79 LEU A CA 1
ATOM 638 C C . LEU A 1 79 ? 4.454 -3.260 -10.837 1.00 82.62 79 LEU A C 1
ATOM 640 O O . LEU A 1 79 ? 5.482 -3.595 -10.261 1.00 82.62 79 LEU A O 1
ATOM 644 N N . ILE A 1 80 ? 3.394 -4.067 -10.904 1.00 80.06 80 ILE A N 1
ATOM 645 C CA . ILE A 1 80 ? 3.310 -5.356 -10.206 1.00 80.06 80 ILE A CA 1
ATOM 646 C C . ILE A 1 80 ? 4.115 -6.437 -10.926 1.00 80.06 80 ILE A C 1
ATOM 648 O O . ILE A 1 80 ? 4.826 -7.202 -10.276 1.00 80.06 80 ILE A O 1
ATOM 652 N N . ARG A 1 81 ? 4.002 -6.528 -12.255 1.00 73.38 81 ARG A N 1
ATOM 653 C CA . ARG A 1 81 ? 4.752 -7.512 -13.043 1.00 73.38 81 ARG A CA 1
ATOM 654 C C . ARG A 1 81 ? 6.173 -7.070 -13.341 1.00 73.38 81 ARG A C 1
ATOM 656 O O . ARG A 1 81 ? 7.000 -7.949 -13.555 1.00 73.38 81 ARG A O 1
ATOM 663 N N . GLY A 1 82 ? 6.439 -5.763 -13.329 1.00 63.84 82 GLY A N 1
ATOM 664 C CA . GLY A 1 82 ? 7.645 -5.191 -13.910 1.00 63.84 82 GLY A CA 1
ATOM 665 C C . GLY A 1 82 ? 7.648 -5.466 -15.410 1.00 63.84 82 GLY A C 1
ATOM 666 O O . GLY A 1 82 ? 7.866 -6.605 -15.817 1.00 63.84 82 GLY A O 1
ATOM 667 N N . GLU A 1 83 ? 7.435 -4.467 -16.271 1.00 52.12 83 GLU A N 1
ATOM 668 C CA . GLU A 1 83 ? 8.005 -4.650 -17.609 1.00 52.12 83 GLU A CA 1
ATOM 669 C C . GLU A 1 83 ? 9.516 -4.746 -17.407 1.00 52.12 83 GLU A C 1
ATOM 671 O O . GLU A 1 83 ? 10.154 -3.819 -16.901 1.00 52.12 83 GLU A O 1
ATOM 676 N N . GLU A 1 84 ? 10.080 -5.901 -17.757 1.00 50.50 84 GLU A N 1
ATOM 677 C CA . GLU A 1 84 ? 11.484 -5.995 -18.110 1.00 50.50 84 GLU A CA 1
ATOM 678 C C . GLU A 1 84 ? 11.713 -4.893 -19.142 1.00 50.50 84 GLU A C 1
ATOM 680 O O . GLU A 1 84 ? 11.281 -4.999 -20.287 1.00 50.50 84 GLU A O 1
ATOM 685 N N . GLN A 1 85 ? 12.305 -3.782 -18.710 1.00 45.50 85 GLN A N 1
ATOM 686 C CA . GLN A 1 85 ? 12.788 -2.760 -19.614 1.00 45.50 85 GLN A CA 1
ATOM 687 C C . GLN A 1 85 ? 13.898 -3.455 -20.404 1.00 45.50 85 GLN A C 1
ATOM 689 O O . GLN A 1 85 ? 15.020 -3.586 -19.921 1.00 45.50 85 GLN A O 1
ATOM 694 N N . GLU A 1 86 ? 13.528 -4.040 -21.544 1.00 43.91 86 GLU A N 1
ATOM 695 C CA . GLU A 1 86 ? 14.443 -4.699 -22.461 1.00 43.91 86 GLU A CA 1
ATOM 696 C C . GLU A 1 86 ? 15.508 -3.662 -22.843 1.00 43.91 86 GLU A C 1
ATOM 698 O O . GLU A 1 86 ? 15.217 -2.677 -23.524 1.00 43.91 86 GLU A O 1
ATOM 703 N N . ASP A 1 87 ? 16.721 -3.856 -22.312 1.00 45.16 87 ASP A N 1
ATOM 704 C CA . ASP A 1 87 ? 17.956 -3.150 -22.659 1.00 45.16 87 ASP A CA 1
ATOM 705 C C . ASP A 1 87 ? 18.019 -2.956 -24.189 1.00 45.16 87 ASP A C 1
ATOM 707 O O . ASP A 1 87 ? 18.107 -3.934 -24.940 1.00 45.16 87 ASP A O 1
ATOM 711 N N . ALA A 1 88 ? 17.956 -1.702 -24.648 1.00 42.28 88 ALA A N 1
ATOM 712 C CA . ALA A 1 88 ? 18.137 -1.316 -26.049 1.00 42.28 88 ALA A CA 1
ATOM 713 C C . ALA A 1 88 ? 19.536 -0.737 -26.290 1.00 42.28 88 ALA A C 1
ATOM 715 O O . ALA A 1 88 ? 19.979 0.106 -25.475 1.00 42.28 88 ALA A O 1
#

Solvent-accessible surface area (backbone atoms only — not comparable to full-atom values): 5157 Å² total; per-residue (Å²): 133,85,78,71,72,68,64,50,22,20,27,64,50,63,44,97,70,39,28,34,24,28,29,87,86,64,55,55,26,31,28,67,86,55,54,57,94,73,65,56,66,45,41,78,39,57,34,91,72,40,43,57,42,85,78,45,59,68,75,56,37,52,50,52,51,51,53,59,70,69,48,57,65,69,56,52,48,39,35,49,69,47,68,77,78,73,88,126

Radius of gyration: 13.09 Å; Cα contacts (8 Å, |Δi|>4): 128; chains: 1; bounding box: 31×38×35 Å

Mean predicted aligned error: 7.54 Å